Protein AF-A0A6V8Q5U0-F1 (afdb_monomer)

pLDDT: mean 79.39, std 19.32, range [46.16, 98.31]

Mean predicted aligned error: 12.77 Å

Sequence (143 aa):
MTKLQLSYEHSRGEGTVSLFVQSDSAIMELKSIPCVGQYRLFPVWLGVTQMATIQTTRSLSQAIIDAFKDLVSKIDGVSAAYLKVRGDSFSIWTIIDRDDTALMRQVFKAEFELMDRFPDPEFDFRVIPKDIFSPPETFTQIL

Foldseek 3Di:
DKDKDWDWDDDDQKIKIWIWIDDPPDIDTDDIDIDGDDDDPDPVVVVVVVVVVVVVVVVVVVVLLVLLCVQCVPQPFFPWKKWDDDPLEIEIETEGQDPDPVSVVSNVVSVVVSCVVPVPGHYHYHYHYPVPDDDDPRIDISD

Structure (mmCIF, N/CA/C/O backbone):
data_AF-A0A6V8Q5U0-F1
#
_entry.id   AF-A0A6V8Q5U0-F1
#
loop_
_atom_site.group_PDB
_atom_site.id
_atom_site.type_symbol
_atom_site.label_atom_id
_atom_site.label_alt_id
_a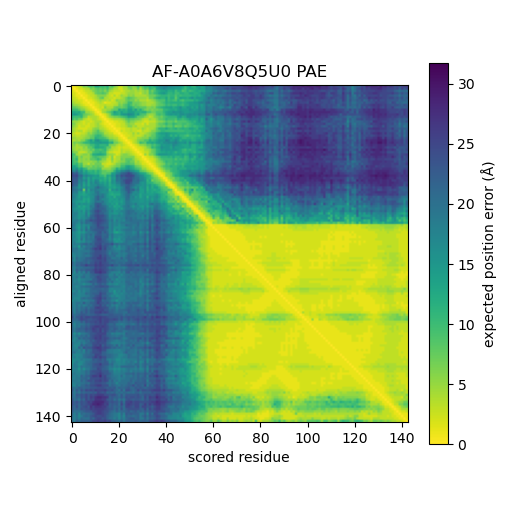tom_site.label_comp_id
_atom_site.label_asym_id
_atom_site.label_entity_id
_atom_site.label_seq_id
_atom_site.pdbx_PDB_ins_code
_atom_site.Cartn_x
_atom_site.Cartn_y
_atom_site.Cartn_z
_atom_site.occupancy
_atom_site.B_iso_or_equiv
_atom_site.auth_seq_id
_atom_site.auth_comp_id
_atom_site.auth_asym_id
_atom_site.auth_atom_id
_atom_site.pdbx_PDB_model_num
ATOM 1 N N . MET A 1 1 ? 22.648 -6.278 -6.645 1.00 50.81 1 MET A N 1
ATOM 2 C CA . MET A 1 1 ? 22.972 -5.038 -7.410 1.00 50.81 1 MET A CA 1
ATOM 3 C C . MET A 1 1 ? 22.892 -5.380 -8.895 1.00 50.81 1 MET A C 1
ATOM 5 O O . MET A 1 1 ? 23.648 -6.234 -9.334 1.00 50.81 1 MET A O 1
ATOM 9 N N . THR A 1 2 ? 21.958 -4.814 -9.665 1.00 51.91 2 THR A N 1
ATOM 10 C CA . THR A 1 2 ? 21.717 -5.262 -11.055 1.00 51.91 2 THR A CA 1
ATOM 11 C C . THR A 1 2 ? 22.796 -4.748 -12.008 1.00 51.91 2 THR A C 1
ATOM 13 O O . THR A 1 2 ? 23.018 -3.541 -12.103 1.00 51.91 2 THR A O 1
ATOM 16 N N . LYS A 1 3 ? 23.460 -5.657 -12.731 1.00 60.34 3 LYS A N 1
ATOM 17 C CA . LYS A 1 3 ? 24.525 -5.334 -13.687 1.00 60.34 3 LYS A CA 1
ATOM 18 C C . LYS A 1 3 ? 24.013 -5.521 -15.112 1.00 60.34 3 LYS A C 1
ATOM 20 O O . LYS A 1 3 ? 23.544 -6.591 -15.485 1.00 60.34 3 LYS A O 1
ATOM 25 N N . LEU A 1 4 ? 24.112 -4.478 -15.929 1.00 57.50 4 LEU A N 1
ATOM 26 C CA . LEU A 1 4 ? 23.825 -4.570 -17.360 1.00 57.50 4 LEU A CA 1
ATOM 27 C C . LEU A 1 4 ? 25.099 -4.998 -18.090 1.00 57.50 4 LEU A C 1
ATOM 29 O O . LEU A 1 4 ? 26.144 -4.362 -17.933 1.00 57.50 4 LEU A O 1
ATOM 33 N N . GLN A 1 5 ? 25.019 -6.073 -18.874 1.00 62.22 5 GLN A N 1
ATOM 34 C CA . GLN A 1 5 ? 26.133 -6.576 -19.671 1.00 62.22 5 GLN A CA 1
ATOM 35 C C . GLN A 1 5 ? 25.731 -6.632 -21.146 1.00 62.22 5 GLN A C 1
ATOM 37 O O . GLN A 1 5 ? 24.673 -7.138 -21.511 1.00 62.22 5 GLN A O 1
ATOM 42 N N . LEU A 1 6 ? 26.583 -6.082 -22.005 1.00 58.84 6 LEU A N 1
ATOM 43 C CA . LEU A 1 6 ? 26.390 -6.074 -23.451 1.00 58.84 6 LEU A CA 1
ATOM 44 C C . LEU A 1 6 ? 27.343 -7.084 -24.082 1.00 58.84 6 LEU A C 1
ATOM 46 O O . LEU A 1 6 ? 28.529 -7.096 -23.747 1.00 58.84 6 LEU A O 1
ATOM 50 N N . SER A 1 7 ? 26.828 -7.891 -25.008 1.00 66.81 7 SER A N 1
ATOM 51 C CA . SER A 1 7 ? 27.656 -8.721 -25.883 1.00 66.81 7 SER A CA 1
ATOM 52 C C . SER A 1 7 ? 27.447 -8.297 -27.330 1.00 66.81 7 SER A C 1
ATOM 54 O O . SER A 1 7 ? 26.321 -8.023 -27.754 1.00 66.81 7 SER A O 1
ATOM 56 N N . TYR A 1 8 ? 28.542 -8.222 -28.078 1.00 60.75 8 TYR A N 1
ATOM 57 C CA . TYR A 1 8 ? 28.527 -7.958 -29.509 1.00 60.75 8 TYR A CA 1
ATOM 58 C C . TYR A 1 8 ? 29.135 -9.152 -30.227 1.00 60.75 8 TYR A C 1
ATOM 60 O O . TYR A 1 8 ? 30.293 -9.497 -29.987 1.00 60.75 8 TYR A O 1
ATOM 68 N N . GLU A 1 9 ? 28.356 -9.755 -31.116 1.00 70.12 9 GLU A N 1
ATOM 69 C CA . GLU A 1 9 ? 28.806 -10.854 -31.956 1.00 70.12 9 GLU A CA 1
ATOM 70 C C . GLU A 1 9 ? 28.810 -10.398 -33.415 1.00 70.12 9 GLU A C 1
ATOM 72 O O . GLU A 1 9 ? 27.834 -9.832 -33.909 1.00 70.12 9 GLU A O 1
ATOM 77 N N . HIS A 1 10 ? 29.934 -10.599 -34.104 1.00 59.62 10 HIS A N 1
ATOM 78 C CA . HIS A 1 10 ? 30.107 -10.184 -35.492 1.00 59.62 10 HIS A CA 1
ATOM 79 C C . HIS A 1 10 ? 30.454 -11.380 -36.367 1.00 59.62 10 HIS A C 1
ATOM 81 O O . HIS A 1 10 ? 31.466 -12.042 -36.138 1.00 59.62 10 HIS A O 1
ATOM 87 N N . SER A 1 11 ? 29.656 -11.613 -37.409 1.00 57.44 11 SER A N 1
ATOM 88 C CA . SER A 1 11 ? 29.919 -12.652 -38.400 1.00 57.44 11 SER A CA 1
ATOM 89 C C . SER A 1 11 ? 29.703 -12.102 -39.807 1.00 57.44 11 SER A C 1
ATOM 91 O O . SER A 1 11 ? 28.613 -11.679 -40.172 1.00 57.44 11 SER A O 1
ATOM 93 N N . ARG A 1 12 ? 30.773 -12.099 -40.615 1.00 56.47 12 ARG A N 1
ATOM 94 C CA . ARG A 1 12 ? 30.744 -11.852 -42.072 1.00 56.47 12 ARG A CA 1
ATOM 95 C C . ARG A 1 12 ? 29.936 -10.617 -42.526 1.00 56.47 12 ARG A C 1
ATOM 97 O O . ARG A 1 12 ? 29.231 -10.682 -43.526 1.00 56.47 12 ARG A O 1
ATOM 104 N N . GLY A 1 13 ? 30.088 -9.479 -41.845 1.00 58.41 13 GLY A N 1
ATOM 105 C CA . GLY A 1 13 ? 29.470 -8.205 -42.253 1.00 58.41 13 GLY A CA 1
ATOM 106 C C . GLY A 1 13 ? 28.098 -7.922 -41.634 1.00 58.41 13 GLY A C 1
ATOM 107 O O . GLY A 1 13 ? 27.603 -6.800 -41.755 1.00 58.41 13 GLY A O 1
ATOM 108 N N . GLU A 1 14 ? 27.544 -8.881 -40.895 1.00 58.97 14 GLU A N 1
ATOM 109 C CA . GLU A 1 14 ? 26.354 -8.722 -40.066 1.00 58.97 14 GLU A CA 1
ATOM 110 C C . GLU A 1 14 ? 26.781 -8.804 -38.592 1.00 58.97 14 GLU A C 1
ATOM 112 O O . GLU A 1 14 ? 27.526 -9.694 -38.173 1.00 58.97 14 GLU A O 1
ATOM 117 N N . GLY A 1 15 ? 26.403 -7.801 -37.803 1.00 66.12 15 GLY A N 1
ATOM 118 C CA . GLY A 1 15 ? 26.586 -7.806 -36.357 1.00 66.12 15 GLY A CA 1
ATOM 119 C C . GLY A 1 15 ? 25.258 -8.072 -35.662 1.00 66.12 15 GLY A C 1
ATOM 120 O O . GLY A 1 15 ? 24.201 -7.713 -36.176 1.00 66.12 15 GLY A O 1
ATOM 121 N N . THR A 1 16 ? 25.300 -8.663 -34.476 1.00 64.31 16 THR A N 1
ATOM 122 C CA . THR A 1 16 ? 24.167 -8.653 -33.548 1.00 64.31 16 THR A CA 1
ATOM 123 C C . THR A 1 16 ? 24.638 -8.058 -32.232 1.00 64.31 16 THR A C 1
ATOM 125 O O . THR A 1 16 ? 25.672 -8.446 -31.687 1.00 64.31 16 THR A O 1
ATOM 128 N N . VAL A 1 17 ? 23.887 -7.080 -31.732 1.00 63.62 17 VAL A N 1
ATOM 129 C CA . VAL A 1 17 ? 24.058 -6.577 -30.367 1.00 63.62 17 VAL A CA 1
ATOM 130 C C . VAL A 1 17 ? 22.980 -7.228 -29.513 1.0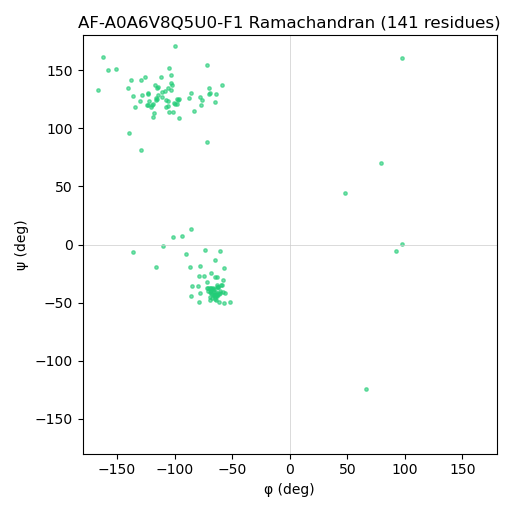0 63.62 17 VAL A C 1
ATOM 132 O O . VAL A 1 17 ? 21.791 -7.042 -29.788 1.00 63.62 17 VAL A O 1
ATOM 135 N N . SER A 1 18 ? 23.400 -7.952 -28.477 1.00 62.81 18 SER A N 1
ATOM 136 C CA . SER A 1 18 ? 22.500 -8.520 -27.472 1.00 62.81 18 SER A CA 1
ATOM 137 C C . SER A 1 18 ? 22.696 -7.809 -26.135 1.00 62.81 18 SER A C 1
ATOM 139 O O . SER A 1 18 ? 23.822 -7.622 -25.657 1.00 62.81 18 SER A O 1
ATOM 141 N N . LEU A 1 19 ? 21.579 -7.392 -25.536 1.00 59.47 19 LEU A N 1
ATOM 142 C CA . LEU A 1 19 ? 21.545 -6.805 -24.200 1.00 59.47 19 LEU A CA 1
ATOM 143 C C . LEU A 1 19 ? 21.153 -7.868 -23.176 1.00 59.47 19 LEU A C 1
ATOM 145 O O . LEU A 1 19 ? 20.076 -8.462 -23.275 1.00 59.47 19 LEU A O 1
ATOM 149 N N . PHE A 1 20 ? 21.996 -8.032 -22.161 1.00 63.28 20 PHE A N 1
ATOM 150 C CA . PHE A 1 20 ? 21.760 -8.934 -21.046 1.00 63.28 20 PHE A CA 1
ATOM 151 C C . PHE A 1 20 ? 21.587 -8.144 -19.752 1.00 63.28 20 PHE A C 1
ATOM 153 O O . PHE A 1 20 ? 22.354 -7.226 -19.441 1.00 63.28 20 PHE A O 1
ATOM 160 N N . VAL A 1 21 ? 20.585 -8.534 -18.971 1.00 59.06 21 VAL A N 1
ATOM 161 C CA . VAL A 1 21 ? 20.461 -8.126 -17.572 1.00 59.06 21 VAL A CA 1
ATOM 162 C C . VAL A 1 21 ? 21.015 -9.259 -16.733 1.00 59.06 21 VAL A C 1
ATOM 164 O O . VAL A 1 21 ? 20.525 -10.386 -16.807 1.00 59.06 21 VAL A O 1
ATOM 167 N N . GLN A 1 22 ? 22.041 -8.962 -15.945 1.00 57.09 22 GLN A N 1
ATOM 168 C CA . GLN A 1 22 ? 22.591 -9.881 -14.968 1.00 57.09 22 GLN A CA 1
ATOM 169 C C . GLN A 1 22 ? 22.136 -9.442 -13.575 1.00 57.09 22 GLN A C 1
ATOM 171 O O . GLN A 1 22 ? 22.501 -8.368 -13.089 1.00 57.09 22 GLN A O 1
ATOM 176 N N . SER A 1 23 ? 21.314 -10.276 -12.942 1.00 61.53 23 SER A N 1
ATOM 177 C CA . SER A 1 23 ? 21.027 -10.195 -11.510 1.00 61.53 23 SER A CA 1
ATOM 178 C C . SER A 1 23 ? 21.872 -11.227 -10.758 1.00 61.53 23 SER A C 1
ATOM 180 O O . SER A 1 23 ? 22.497 -12.094 -11.372 1.00 61.53 23 SER A O 1
ATOM 182 N N . ASP A 1 24 ? 21.876 -11.159 -9.426 1.00 61.81 24 ASP A N 1
ATOM 183 C CA . ASP A 1 24 ? 22.692 -12.019 -8.553 1.00 61.81 24 ASP A CA 1
ATOM 184 C C . ASP A 1 24 ? 22.381 -13.533 -8.689 1.00 61.81 24 ASP A C 1
ATOM 186 O O . ASP A 1 24 ? 23.082 -14.363 -8.117 1.00 61.81 24 ASP A O 1
ATOM 190 N N . SER A 1 25 ? 21.359 -13.918 -9.466 1.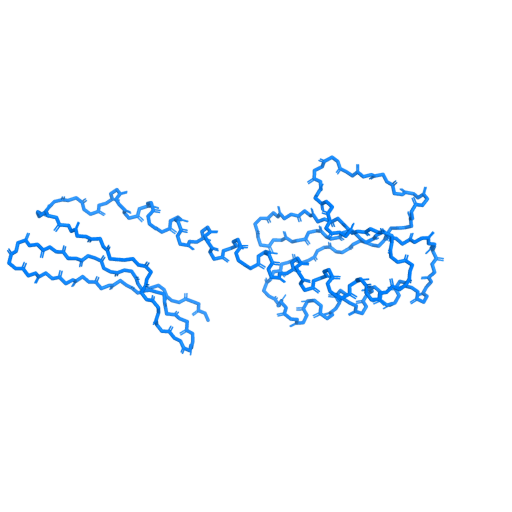00 54.97 25 SER A N 1
ATOM 191 C CA . SER A 1 25 ? 20.929 -15.314 -9.659 1.00 54.97 25 SER A CA 1
ATOM 192 C C . SER A 1 25 ? 20.616 -15.724 -11.109 1.00 54.97 25 SER A C 1
ATOM 194 O O . SER A 1 25 ? 20.407 -16.913 -11.349 1.00 54.97 25 SER A O 1
ATOM 196 N N . ALA A 1 26 ? 20.613 -14.811 -12.093 1.00 57.59 26 ALA A N 1
ATOM 197 C CA . ALA A 1 26 ? 20.329 -15.157 -13.492 1.00 57.59 26 ALA A CA 1
ATOM 198 C C . ALA A 1 26 ? 20.879 -14.133 -14.505 1.00 57.59 26 ALA A C 1
ATOM 200 O O . ALA A 1 26 ? 20.945 -12.934 -14.230 1.00 57.59 26 ALA A O 1
ATOM 201 N N . ILE A 1 27 ? 21.221 -14.614 -15.707 1.00 61.06 27 ILE A N 1
ATOM 202 C CA . ILE A 1 27 ? 21.469 -13.783 -16.895 1.00 61.06 27 ILE A CA 1
ATOM 203 C C . ILE A 1 27 ? 20.263 -13.942 -17.818 1.00 61.06 27 ILE A C 1
ATOM 205 O O . ILE A 1 27 ? 19.973 -15.052 -18.261 1.00 61.06 27 ILE A O 1
ATOM 209 N N . MET A 1 28 ? 19.569 -12.844 -18.110 1.00 61.03 28 MET A N 1
ATOM 210 C CA . MET A 1 28 ? 18.417 -12.833 -19.011 1.00 61.03 28 MET A CA 1
ATOM 211 C C . MET A 1 28 ? 18.727 -11.983 -20.244 1.00 61.03 28 MET A C 1
ATOM 213 O O . MET A 1 28 ? 19.100 -10.814 -20.120 1.00 61.03 28 MET A O 1
ATOM 217 N N . GLU A 1 29 ? 18.587 -12.568 -21.435 1.00 57.62 29 GLU A N 1
ATOM 218 C CA . GLU A 1 29 ? 18.672 -11.834 -22.699 1.00 57.62 29 GLU A CA 1
ATOM 219 C C . GLU A 1 29 ? 17.368 -11.065 -22.922 1.00 57.62 29 GLU A C 1
ATOM 221 O O . GLU A 1 29 ? 16.291 -11.656 -22.980 1.00 57.62 29 GLU A O 1
ATOM 226 N N . LEU A 1 30 ? 17.454 -9.737 -23.021 1.00 59.81 30 LEU A N 1
ATOM 227 C CA . LEU A 1 30 ? 16.273 -8.892 -23.209 1.00 59.81 30 LEU A CA 1
ATOM 228 C C . LEU A 1 30 ? 15.892 -8.756 -24.679 1.00 59.81 30 LEU A C 1
ATOM 230 O O . LEU A 1 30 ? 14.710 -8.755 -25.024 1.00 59.81 30 LEU A O 1
ATOM 234 N N . LYS A 1 31 ? 16.889 -8.532 -25.540 1.00 59.44 31 LYS A N 1
ATOM 235 C CA . LYS A 1 31 ? 16.666 -8.222 -26.950 1.00 59.44 31 LYS A CA 1
ATOM 236 C C . LYS A 1 31 ? 17.958 -8.353 -27.745 1.00 59.44 31 LYS A C 1
ATOM 238 O O . LYS A 1 31 ? 18.976 -7.773 -27.361 1.00 59.44 31 LYS A O 1
ATOM 243 N N . SER A 1 32 ? 17.869 -9.031 -28.881 1.00 58.78 32 SER A N 1
ATOM 244 C CA . SER A 1 32 ? 18.881 -9.040 -29.931 1.00 58.78 32 SER A CA 1
ATOM 245 C C . SER A 1 32 ? 18.424 -8.136 -31.075 1.00 58.78 32 SER A C 1
ATOM 247 O O . SER A 1 32 ? 17.259 -8.155 -31.486 1.00 58.78 32 SER A O 1
ATOM 249 N N . ILE A 1 33 ? 19.318 -7.272 -31.556 1.00 65.38 33 ILE A N 1
ATOM 250 C CA . ILE A 1 33 ? 19.040 -6.386 -32.691 1.00 65.38 33 ILE A CA 1
ATOM 251 C C . ILE A 1 33 ? 20.103 -6.643 -33.765 1.00 65.38 33 ILE A C 1
ATOM 253 O O . ILE A 1 33 ? 21.289 -6.436 -33.484 1.00 65.38 33 ILE A O 1
ATOM 257 N N . PRO A 1 34 ? 19.711 -7.070 -34.982 1.00 57.28 34 PRO A N 1
ATOM 258 C CA . PRO A 1 34 ? 20.647 -7.200 -36.088 1.00 57.28 34 PRO A CA 1
ATOM 259 C C . PRO A 1 34 ? 21.105 -5.806 -36.531 1.00 57.28 34 PRO A C 1
ATOM 261 O O . PRO A 1 34 ? 20.289 -4.909 -36.760 1.00 57.28 34 PRO A O 1
ATOM 264 N N . CYS A 1 35 ? 22.414 -5.611 -36.653 1.00 60.53 35 CYS A N 1
ATOM 265 C CA . CYS A 1 35 ? 23.018 -4.404 -37.196 1.00 60.53 35 CYS A CA 1
ATOM 266 C C . CYS A 1 35 ? 23.776 -4.722 -38.492 1.00 60.53 35 CYS A C 1
ATOM 268 O O . CYS A 1 35 ? 24.641 -5.595 -38.546 1.00 60.53 35 CYS A O 1
ATOM 270 N N . VAL A 1 36 ? 23.444 -3.984 -39.555 1.00 51.16 36 VAL A N 1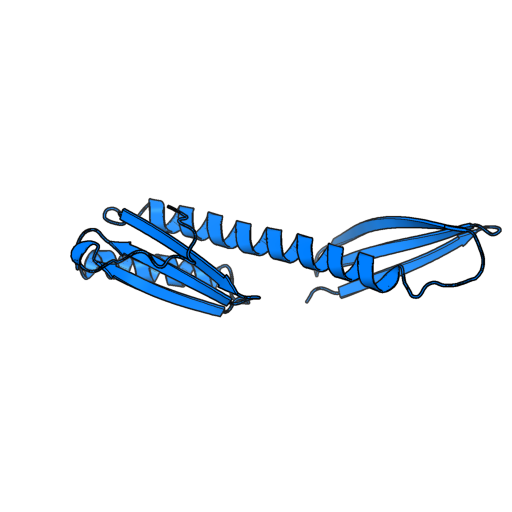
ATOM 271 C CA . VAL A 1 36 ? 24.071 -4.110 -40.875 1.00 51.16 36 VAL A CA 1
ATOM 272 C C . VAL A 1 36 ? 24.962 -2.890 -41.099 1.00 51.16 36 VAL A C 1
ATOM 274 O O . VAL A 1 36 ? 24.475 -1.760 -41.142 1.00 51.16 36 VAL A O 1
ATOM 277 N N . GLY A 1 37 ? 26.267 -3.115 -41.255 1.00 54.78 37 GLY A N 1
ATOM 278 C CA . GLY A 1 37 ? 27.231 -2.078 -41.635 1.00 54.78 37 GLY A CA 1
ATOM 279 C C . GLY A 1 37 ? 28.024 -1.428 -40.492 1.00 54.78 37 GLY A C 1
ATOM 280 O O . GLY A 1 37 ? 27.673 -1.472 -39.317 1.00 54.78 37 GLY A O 1
ATOM 281 N N . GLN A 1 38 ? 29.150 -0.816 -40.872 1.00 52.78 38 GLN A N 1
ATOM 282 C CA . GLN A 1 38 ? 30.250 -0.424 -39.981 1.00 52.78 38 GLN A CA 1
ATOM 283 C C . GLN A 1 38 ? 30.085 0.952 -39.294 1.00 52.78 38 GLN A C 1
ATOM 285 O O . GLN A 1 38 ? 31.052 1.469 -38.739 1.00 52.78 38 GLN A O 1
ATOM 290 N N . TYR A 1 39 ? 28.898 1.578 -39.305 1.00 48.06 39 TYR A N 1
ATOM 291 C CA . TYR A 1 39 ? 28.748 2.961 -38.825 1.00 48.06 39 TYR A CA 1
ATOM 292 C C . TYR A 1 39 ? 27.469 3.247 -38.017 1.00 48.06 39 TYR A C 1
ATOM 294 O O . TYR A 1 39 ? 26.356 2.976 -38.450 1.00 48.06 39 TYR A O 1
ATOM 302 N N . ARG A 1 40 ? 27.694 3.956 -36.894 1.00 47.34 40 ARG A N 1
ATOM 303 C CA . ARG A 1 40 ? 26.763 4.682 -35.996 1.00 47.34 40 ARG A CA 1
ATOM 304 C C . ARG A 1 40 ? 25.965 3.854 -34.975 1.00 47.34 40 ARG A C 1
ATOM 306 O O . ARG A 1 40 ? 24.742 3.825 -34.986 1.00 47.34 40 ARG A O 1
ATOM 313 N N . LEU A 1 41 ? 26.677 3.337 -33.971 1.00 49.22 41 LEU A N 1
ATOM 314 C CA . LEU A 1 41 ? 26.108 2.732 -32.752 1.00 49.22 41 LEU A CA 1
ATOM 315 C C . LEU A 1 41 ? 25.501 3.739 -31.743 1.00 49.22 41 LEU A C 1
ATOM 317 O O . LEU A 1 41 ? 24.918 3.320 -30.751 1.00 49.22 41 LEU A O 1
ATOM 321 N N . PHE A 1 42 ? 25.602 5.054 -31.958 1.00 46.41 42 PHE A N 1
ATOM 322 C CA . PHE A 1 42 ? 25.268 6.044 -30.918 1.00 46.41 42 PHE A CA 1
ATOM 323 C C . PHE A 1 42 ? 23.769 6.369 -30.696 1.00 46.41 42 PHE A C 1
ATOM 325 O O . PHE A 1 42 ? 23.405 6.567 -29.540 1.00 46.41 42 PHE A O 1
ATOM 332 N N . PRO A 1 43 ? 22.859 6.411 -31.696 1.00 46.16 43 PRO A N 1
ATOM 333 C CA . PRO A 1 43 ? 21.464 6.787 -31.427 1.00 46.16 43 PRO A CA 1
ATOM 334 C C . PRO A 1 43 ? 20.559 5.618 -30.996 1.00 46.16 43 PRO A C 1
ATOM 336 O O . PRO A 1 43 ? 19.532 5.850 -30.366 1.00 46.16 43 PRO A O 1
ATOM 339 N N . VAL A 1 44 ? 20.936 4.360 -31.265 1.00 47.97 44 VAL A N 1
ATOM 340 C CA . VAL A 1 44 ? 20.183 3.172 -30.794 1.00 47.97 44 VAL A CA 1
ATOM 341 C C . VAL A 1 44 ? 20.406 2.934 -29.289 1.00 47.97 44 VAL A C 1
ATOM 343 O O . VAL A 1 44 ? 19.525 2.438 -28.590 1.00 47.97 44 VAL A O 1
ATOM 346 N N . TRP A 1 45 ? 21.558 3.370 -28.771 1.00 46.41 45 TRP A N 1
ATOM 347 C CA . TRP A 1 45 ? 21.989 3.228 -27.376 1.00 46.41 45 TRP A CA 1
ATOM 348 C C . TRP A 1 45 ? 21.068 3.915 -26.351 1.00 46.41 45 TRP A C 1
ATOM 350 O O . TRP A 1 45 ? 20.758 3.336 -25.310 1.00 46.41 45 TRP A O 1
ATOM 360 N N . LEU A 1 46 ? 20.586 5.130 -26.638 1.00 48.94 46 LEU A N 1
ATOM 361 C CA . LEU A 1 46 ? 19.710 5.871 -25.716 1.00 48.94 46 LEU A CA 1
ATOM 362 C C . LEU A 1 46 ? 18.306 5.261 -25.619 1.00 48.94 46 LEU A C 1
ATOM 364 O O . LEU A 1 46 ? 17.741 5.197 -24.530 1.00 48.94 46 LEU A O 1
ATOM 368 N N . GLY A 1 47 ? 17.767 4.765 -26.736 1.00 47.34 47 GLY A N 1
ATOM 369 C CA . GLY A 1 47 ? 16.421 4.193 -26.775 1.00 47.34 47 GLY A CA 1
ATOM 370 C C . GLY A 1 47 ? 16.309 2.871 -26.015 1.00 47.34 47 GLY A C 1
ATOM 371 O O . GLY A 1 47 ? 15.382 2.686 -25.232 1.00 47.34 47 GLY A O 1
ATOM 372 N N . VAL A 1 48 ? 17.267 1.954 -26.195 1.00 50.94 48 VAL A N 1
ATOM 373 C CA . VAL A 1 48 ? 17.196 0.615 -25.577 1.00 50.94 48 VAL A CA 1
ATOM 374 C C . VAL A 1 48 ? 17.434 0.678 -24.063 1.00 50.94 48 VAL A C 1
ATOM 376 O O . VAL A 1 48 ? 16.741 -0.002 -23.307 1.00 50.94 48 VAL A O 1
ATOM 379 N N . THR A 1 49 ? 18.338 1.552 -23.606 1.00 50.78 49 THR A N 1
ATOM 380 C CA . THR A 1 49 ? 18.600 1.744 -22.169 1.00 50.78 49 THR A CA 1
ATOM 381 C C . THR A 1 49 ? 17.407 2.395 -21.457 1.00 50.78 49 THR A C 1
ATOM 383 O O . THR A 1 49 ? 17.062 1.986 -20.353 1.00 50.78 49 THR A O 1
ATOM 386 N N . GLN A 1 50 ? 16.708 3.345 -22.098 1.00 50.06 50 GLN A N 1
ATOM 387 C CA . GLN A 1 50 ? 15.459 3.893 -21.551 1.00 50.06 50 GLN A CA 1
ATOM 388 C C . GLN A 1 50 ? 14.364 2.828 -21.439 1.00 50.06 50 GLN A C 1
ATOM 390 O O . GLN A 1 50 ? 13.693 2.747 -20.415 1.00 50.06 50 GLN A O 1
ATOM 395 N N . MET A 1 51 ? 14.188 1.987 -22.461 1.00 49.03 51 MET A N 1
ATOM 396 C CA . MET A 1 51 ? 13.099 1.006 -22.470 1.00 49.03 51 MET A CA 1
ATOM 397 C C . MET A 1 51 ? 13.246 -0.082 -21.396 1.00 49.03 51 MET A C 1
ATOM 399 O O . MET A 1 51 ? 12.249 -0.437 -20.765 1.00 49.03 51 MET A O 1
ATOM 403 N N . ALA A 1 52 ? 14.463 -0.572 -21.140 1.00 52.72 52 ALA A N 1
ATOM 404 C CA . ALA A 1 52 ? 14.703 -1.598 -20.120 1.00 52.72 52 ALA A CA 1
ATOM 405 C C . ALA A 1 52 ? 14.478 -1.068 -18.686 1.00 52.72 52 ALA A C 1
ATOM 407 O O . ALA A 1 52 ? 13.851 -1.738 -17.858 1.00 52.72 52 ALA A O 1
ATOM 408 N N . THR A 1 53 ? 14.904 0.169 -18.401 1.00 51.41 53 THR A N 1
ATOM 409 C CA . THR A 1 53 ? 14.679 0.816 -17.096 1.00 51.41 53 THR A CA 1
ATOM 410 C C . THR A 1 53 ? 13.192 1.098 -16.846 1.00 51.41 53 THR A C 1
ATOM 412 O O . THR A 1 53 ? 12.705 0.902 -15.732 1.00 51.41 53 THR A O 1
ATOM 415 N N . ILE A 1 54 ? 12.439 1.487 -17.883 1.00 56.00 54 ILE A N 1
ATOM 416 C CA . ILE A 1 54 ? 10.993 1.763 -17.785 1.00 56.00 54 ILE A CA 1
ATOM 417 C C . ILE A 1 54 ? 10.179 0.486 -17.510 1.00 56.00 54 ILE A C 1
ATOM 419 O O . ILE A 1 54 ? 9.216 0.522 -16.745 1.00 56.00 54 ILE A O 1
ATOM 423 N N . GLN A 1 55 ? 10.540 -0.656 -18.107 1.00 57.06 55 GLN A N 1
ATOM 424 C CA . GLN A 1 55 ? 9.809 -1.907 -17.862 1.00 57.06 55 GLN A CA 1
ATOM 425 C C . GLN A 1 55 ? 10.054 -2.453 -16.451 1.00 57.06 55 GLN A C 1
ATOM 427 O O . GLN A 1 55 ? 9.106 -2.883 -15.794 1.00 57.06 55 GLN A O 1
ATOM 432 N N . THR A 1 56 ? 11.294 -2.372 -15.964 1.00 59.91 56 THR A N 1
ATOM 433 C CA . THR A 1 56 ? 11.667 -2.892 -14.638 1.00 59.91 56 THR A CA 1
ATOM 434 C C . THR A 1 56 ? 11.030 -2.078 -13.505 1.00 59.91 56 THR A C 1
ATOM 436 O O . THR A 1 56 ? 10.475 -2.642 -12.561 1.00 59.91 56 THR A O 1
ATOM 439 N N . THR A 1 57 ? 11.016 -0.746 -13.625 1.00 60.47 57 THR A N 1
ATOM 440 C CA . THR A 1 57 ? 10.357 0.137 -12.642 1.00 60.47 57 THR A CA 1
ATOM 441 C C . THR A 1 57 ? 8.848 -0.080 -12.604 1.00 60.47 57 THR A C 1
ATOM 443 O O . THR A 1 57 ? 8.274 -0.208 -11.525 1.00 60.47 57 THR A O 1
ATOM 446 N N . ARG A 1 58 ? 8.201 -0.244 -13.767 1.00 63.81 58 ARG A N 1
ATOM 447 C CA . ARG A 1 58 ? 6.763 -0.543 -13.830 1.00 63.81 58 ARG A CA 1
ATOM 448 C C . ARG A 1 58 ? 6.412 -1.875 -13.160 1.00 63.81 58 ARG A C 1
ATOM 450 O O . ARG A 1 58 ? 5.369 -1.957 -12.515 1.00 63.81 58 ARG A O 1
ATOM 457 N N . SER A 1 59 ? 7.269 -2.894 -13.276 1.00 80.19 59 SER A N 1
ATOM 458 C CA . SER A 1 59 ? 7.054 -4.170 -12.580 1.00 80.19 59 SER A CA 1
ATOM 459 C C . SER A 1 59 ? 7.216 -4.063 -11.063 1.00 80.19 59 SER A C 1
ATOM 461 O O . SER A 1 59 ? 6.428 -4.664 -10.337 1.00 80.19 59 SER A O 1
ATOM 463 N N . LEU A 1 60 ? 8.172 -3.261 -10.576 1.00 87.38 60 LEU A N 1
ATOM 464 C CA . LEU A 1 60 ? 8.373 -3.064 -9.139 1.00 87.38 60 LEU A CA 1
ATOM 465 C C . LEU A 1 60 ? 7.215 -2.282 -8.510 1.00 87.38 60 LEU A C 1
ATOM 467 O O . LEU A 1 60 ? 6.665 -2.717 -7.502 1.00 87.38 60 LEU A O 1
ATOM 471 N N . SER A 1 61 ? 6.796 -1.167 -9.123 1.00 90.62 61 SER A N 1
ATOM 472 C CA . SER A 1 61 ? 5.667 -0.379 -8.614 1.00 90.62 61 SER A CA 1
ATOM 473 C C . SER A 1 61 ? 4.389 -1.210 -8.528 1.00 90.62 61 SER A C 1
ATOM 475 O O . SER A 1 61 ? 3.668 -1.107 -7.541 1.00 90.62 61 SER A O 1
ATOM 477 N N . GLN A 1 62 ? 4.122 -2.059 -9.527 1.00 91.56 62 GLN A N 1
ATOM 478 C CA . GLN A 1 62 ? 2.956 -2.942 -9.502 1.00 91.56 62 GLN A CA 1
ATOM 479 C C . GLN A 1 62 ? 3.058 -3.988 -8.385 1.00 91.56 62 GLN A C 1
ATOM 481 O O . GLN A 1 62 ? 2.092 -4.176 -7.654 1.00 91.56 62 GLN A O 1
ATOM 486 N N . ALA A 1 63 ? 4.228 -4.605 -8.192 1.00 94.00 63 ALA A N 1
ATOM 487 C CA . ALA A 1 63 ? 4.437 -5.571 -7.114 1.00 94.00 63 ALA A CA 1
ATOM 488 C C . ALA A 1 63 ? 4.229 -4.954 -5.718 1.00 94.00 63 ALA A C 1
ATOM 490 O O . ALA A 1 63 ? 3.619 -5.584 -4.856 1.00 94.00 63 ALA A O 1
ATOM 491 N N . ILE A 1 64 ? 4.685 -3.714 -5.506 1.00 95.19 64 ILE A N 1
ATOM 492 C CA . ILE A 1 64 ? 4.465 -2.965 -4.257 1.00 95.19 64 ILE A CA 1
ATOM 493 C C . ILE A 1 64 ? 2.976 -2.665 -4.062 1.00 95.19 64 ILE A C 1
ATOM 495 O O . ILE A 1 64 ? 2.450 -2.865 -2.968 1.00 95.19 64 ILE A O 1
ATOM 499 N N . ILE A 1 65 ? 2.289 -2.214 -5.120 1.00 95.25 65 ILE A N 1
ATOM 500 C CA . ILE A 1 65 ? 0.844 -1.953 -5.092 1.00 95.25 65 ILE A CA 1
ATOM 501 C C . ILE A 1 65 ? 0.082 -3.217 -4.691 1.00 95.25 65 ILE A C 1
ATOM 503 O O . ILE A 1 65 ? -0.740 -3.162 -3.780 1.00 95.25 65 ILE A O 1
ATOM 507 N N . ASP A 1 66 ? 0.360 -4.341 -5.346 1.00 95.81 66 ASP A N 1
ATOM 508 C CA . ASP A 1 66 ? -0.348 -5.599 -5.110 1.00 95.81 66 ASP A CA 1
ATOM 509 C C . ASP A 1 66 ? -0.069 -6.129 -3.697 1.00 95.81 66 ASP A C 1
ATOM 511 O O . ASP A 1 66 ? -0.998 -6.483 -2.972 1.00 95.81 66 ASP A O 1
ATOM 515 N N . ALA A 1 67 ? 1.191 -6.082 -3.250 1.00 96.69 67 ALA A N 1
ATOM 516 C CA . ALA A 1 67 ? 1.561 -6.476 -1.895 1.00 96.69 67 ALA A CA 1
ATOM 517 C C . ALA A 1 67 ? 0.879 -5.608 -0.830 1.00 96.69 67 ALA A C 1
ATOM 519 O O . ALA A 1 67 ? 0.397 -6.137 0.171 1.00 96.69 67 ALA A O 1
ATOM 520 N N . PHE A 1 68 ? 0.816 -4.289 -1.032 1.00 97.06 68 PHE A N 1
ATOM 521 C CA . PHE A 1 68 ? 0.152 -3.402 -0.086 1.00 97.06 68 PHE A CA 1
ATOM 522 C C . PHE A 1 68 ? -1.358 -3.646 -0.050 1.00 97.06 68 PHE A C 1
ATOM 524 O O . PHE A 1 68 ? -1.904 -3.799 1.042 1.00 97.06 68 PHE A O 1
ATOM 531 N N . LYS A 1 69 ? -2.016 -3.764 -1.215 1.00 96.69 69 LYS A N 1
ATOM 532 C CA . LYS A 1 69 ? -3.441 -4.128 -1.313 1.00 96.69 69 LYS A CA 1
ATOM 533 C C . LYS A 1 69 ? -3.742 -5.400 -0.520 1.00 96.69 69 LYS A C 1
ATOM 535 O O . LYS A 1 69 ? -4.649 -5.386 0.305 1.00 96.69 69 LYS A O 1
ATOM 540 N N . ASP A 1 70 ? -2.948 -6.452 -0.716 1.00 97.25 70 ASP A N 1
ATOM 541 C CA . ASP A 1 70 ? -3.110 -7.743 -0.038 1.00 97.25 70 ASP A CA 1
ATOM 542 C C . ASP A 1 70 ? -2.924 -7.676 1.484 1.00 97.25 70 ASP A C 1
ATOM 544 O O . ASP A 1 70 ? -3.437 -8.532 2.216 1.00 97.25 70 ASP A O 1
ATOM 548 N N . LEU A 1 71 ? -2.126 -6.727 1.977 1.00 97.62 71 LEU A N 1
ATOM 549 C CA . LEU A 1 71 ? -1.922 -6.517 3.408 1.00 97.62 71 LEU A CA 1
ATOM 550 C C . LEU A 1 71 ? -3.101 -5.757 4.017 1.00 97.62 71 LEU A C 1
ATOM 552 O O . LEU A 1 71 ? -3.659 -6.203 5.020 1.00 97.62 71 LEU A O 1
ATOM 556 N N . VAL A 1 72 ? -3.513 -4.647 3.398 1.00 96.88 72 VAL A N 1
ATOM 557 C CA . VAL A 1 72 ? -4.560 -3.779 3.960 1.00 96.88 72 VAL A CA 1
ATOM 558 C C . VAL A 1 72 ? -5.973 -4.308 3.752 1.00 96.88 72 VAL A C 1
ATOM 560 O O . VAL A 1 72 ? -6.828 -4.059 4.595 1.00 96.88 72 VAL A O 1
ATOM 563 N N . SER A 1 73 ? -6.230 -5.104 2.709 1.00 96.88 73 SER A N 1
ATOM 564 C CA . SER A 1 73 ? -7.555 -5.695 2.460 1.00 96.88 73 SER A CA 1
ATOM 565 C C . SER A 1 73 ? -7.994 -6.692 3.539 1.00 96.88 73 SER A C 1
ATOM 567 O O . SER A 1 73 ? -9.152 -7.101 3.573 1.00 96.88 73 SER A O 1
ATOM 569 N N . LYS A 1 74 ? -7.067 -7.128 4.401 1.00 97.25 74 LYS A N 1
ATOM 570 C CA . LYS A 1 74 ? -7.322 -8.041 5.525 1.00 97.25 74 LYS A CA 1
ATOM 571 C C . LYS A 1 74 ? -7.689 -7.306 6.814 1.00 97.25 74 LYS A C 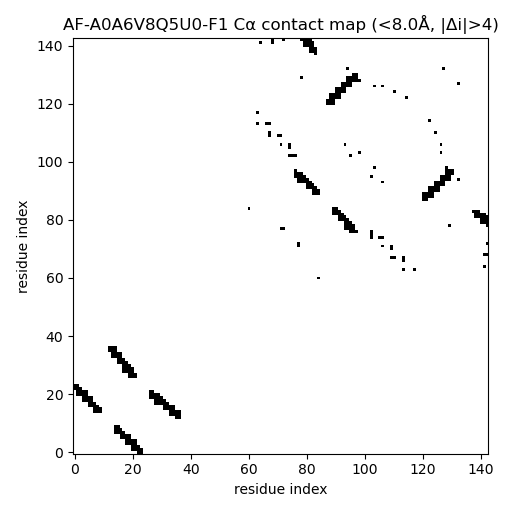1
ATOM 573 O O . LYS A 1 74 ? -8.032 -7.959 7.797 1.00 97.25 74 LYS A O 1
ATOM 578 N N . ILE A 1 75 ? -7.569 -5.981 6.830 1.00 97.81 75 ILE A N 1
ATOM 579 C CA . ILE A 1 75 ? -7.787 -5.154 8.011 1.00 97.81 7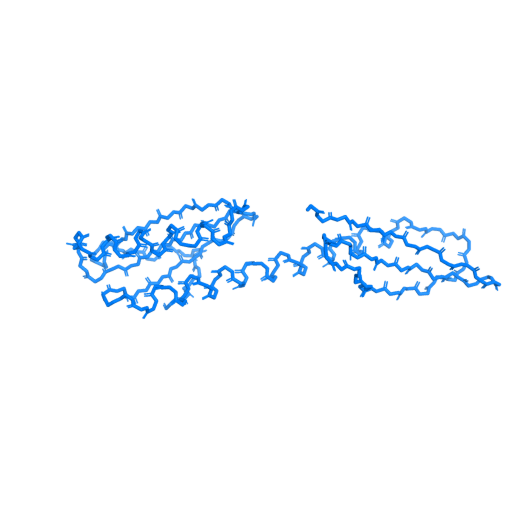5 ILE A CA 1
ATOM 580 C C . ILE A 1 75 ? -9.218 -4.618 7.963 1.00 97.81 75 ILE A C 1
ATOM 582 O O . ILE A 1 75 ? -9.544 -3.751 7.153 1.00 97.81 75 ILE A O 1
ATOM 586 N N . ASP A 1 76 ? -10.071 -5.132 8.847 1.00 97.50 76 ASP A N 1
ATOM 587 C CA . ASP A 1 76 ? -11.443 -4.643 8.984 1.00 97.50 76 ASP A CA 1
ATOM 588 C C . ASP A 1 76 ? -11.449 -3.182 9.460 1.00 97.50 76 ASP A C 1
ATOM 590 O O . ASP A 1 76 ? -10.781 -2.833 10.436 1.00 97.50 76 ASP A O 1
ATOM 594 N N . GLY A 1 77 ? -12.193 -2.324 8.761 1.00 96.56 77 GLY A N 1
ATOM 595 C CA . GLY A 1 77 ? -12.243 -0.881 9.010 1.00 96.56 77 GLY A CA 1
ATOM 596 C C . GLY A 1 77 ? -11.343 -0.020 8.115 1.00 96.56 77 GLY A C 1
ATOM 597 O O . GLY A 1 77 ? -11.344 1.201 8.274 1.00 96.56 77 GLY A O 1
ATOM 598 N N . VAL A 1 78 ? -10.586 -0.604 7.178 1.00 97.88 78 VAL A N 1
ATOM 599 C CA . VAL A 1 78 ? -9.944 0.158 6.091 1.00 97.88 78 VAL A CA 1
ATOM 600 C C . VAL A 1 78 ? -10.958 0.367 4.966 1.00 97.88 78 VAL A C 1
ATOM 602 O O . VAL A 1 78 ? -11.380 -0.587 4.317 1.00 97.88 78 VAL A O 1
ATOM 605 N N . SER A 1 79 ? -11.344 1.618 4.710 1.00 96.31 79 SER A N 1
ATOM 606 C CA . SER A 1 79 ? -12.355 1.952 3.699 1.00 96.31 79 SER A CA 1
ATOM 607 C C . SER A 1 79 ? -11.774 2.089 2.294 1.00 96.31 79 SER A C 1
ATOM 609 O O . SER A 1 79 ? -12.464 1.819 1.315 1.00 96.31 79 SER A O 1
ATOM 611 N N . ALA A 1 80 ? -10.553 2.615 2.191 1.00 96.75 80 ALA A N 1
ATOM 612 C CA . ALA A 1 80 ? -9.886 2.901 0.925 1.00 96.75 80 ALA A CA 1
ATOM 613 C C . ALA A 1 80 ? -8.380 3.072 1.131 1.00 96.75 80 ALA A C 1
ATOM 615 O O . ALA A 1 80 ? -7.915 3.382 2.228 1.00 96.75 80 ALA A O 1
ATOM 616 N N . ALA A 1 81 ? -7.622 2.949 0.048 1.00 96.75 81 ALA A N 1
ATOM 617 C CA . ALA A 1 81 ? -6.211 3.291 0.020 1.00 96.75 81 ALA A CA 1
ATOM 618 C C . ALA A 1 81 ? -5.877 4.029 -1.275 1.00 96.75 81 ALA A C 1
ATOM 620 O O . ALA A 1 81 ? -6.382 3.691 -2.348 1.00 96.75 81 ALA A O 1
ATOM 621 N N . TYR A 1 82 ? -5.012 5.031 -1.171 1.00 96.06 82 TYR A N 1
ATOM 622 C CA . TYR A 1 82 ? -4.572 5.866 -2.278 1.00 96.06 82 TYR A CA 1
ATOM 623 C C . TYR A 1 82 ? -3.053 5.864 -2.366 1.00 96.06 82 TYR A C 1
ATOM 625 O O . TYR A 1 82 ? -2.358 5.862 -1.352 1.00 96.06 82 TYR A O 1
ATOM 633 N N . LEU A 1 83 ? -2.541 5.907 -3.591 1.00 94.75 83 LEU A N 1
ATOM 634 C CA . LEU A 1 83 ? -1.115 5.898 -3.869 1.00 94.75 83 LEU A CA 1
ATOM 635 C C . LEU A 1 83 ? -0.723 7.036 -4.807 1.00 94.75 83 LEU A C 1
ATOM 637 O O . LEU A 1 83 ? -1.406 7.320 -5.797 1.00 94.75 83 LEU A O 1
ATOM 641 N N . LYS A 1 84 ? 0.440 7.625 -4.535 1.00 94.50 84 LYS A N 1
ATOM 642 C CA . LYS A 1 84 ? 1.171 8.481 -5.464 1.00 94.50 84 LYS A CA 1
ATOM 643 C C . LYS A 1 84 ? 2.613 8.000 -5.583 1.00 94.50 84 LYS A C 1
ATOM 645 O O . LYS A 1 84 ? 3.292 7.829 -4.577 1.00 94.50 84 LYS A O 1
ATOM 650 N N . VAL A 1 85 ? 3.073 7.813 -6.817 1.00 93.69 85 VAL A N 1
ATOM 651 C CA . VAL A 1 85 ? 4.439 7.365 -7.128 1.00 93.69 85 VAL A CA 1
ATOM 652 C C . VAL A 1 85 ? 5.224 8.526 -7.729 1.00 93.69 85 VAL A C 1
ATOM 654 O O . VAL A 1 85 ? 4.733 9.203 -8.638 1.00 93.69 85 VAL A O 1
ATOM 657 N N . ARG A 1 86 ? 6.441 8.772 -7.234 1.00 91.88 86 ARG A N 1
ATOM 658 C CA . ARG A 1 86 ? 7.354 9.793 -7.767 1.00 91.88 86 ARG A CA 1
ATOM 659 C C . ARG A 1 86 ? 8.786 9.257 -7.793 1.00 91.88 86 ARG A C 1
ATOM 661 O O . ARG A 1 86 ? 9.503 9.372 -6.808 1.00 91.88 86 ARG A O 1
ATOM 668 N N . GLY A 1 87 ? 9.214 8.733 -8.942 1.00 90.25 87 GLY A N 1
ATOM 669 C CA . GLY A 1 87 ? 10.505 8.041 -9.035 1.00 90.25 87 GLY A CA 1
ATOM 670 C C . GLY A 1 87 ? 10.468 6.764 -8.199 1.00 90.25 87 GLY A C 1
ATOM 671 O O . GLY A 1 87 ? 9.545 5.971 -8.376 1.00 90.25 87 GLY A O 1
ATOM 672 N N . ASP A 1 88 ? 11.411 6.629 -7.268 1.00 90.75 88 ASP A N 1
ATOM 673 C CA . ASP A 1 88 ? 11.506 5.495 -6.337 1.00 90.75 88 ASP A CA 1
ATOM 674 C C . ASP A 1 88 ? 10.801 5.757 -4.988 1.00 90.75 88 ASP A C 1
ATOM 676 O O . ASP A 1 88 ? 10.904 4.951 -4.066 1.00 90.75 88 ASP A O 1
ATOM 680 N N . SER A 1 89 ? 10.067 6.871 -4.864 1.00 94.75 89 SER A N 1
ATOM 681 C CA . SER A 1 89 ? 9.317 7.220 -3.652 1.00 94.75 89 SER A CA 1
ATOM 682 C C . SER A 1 89 ? 7.812 6.942 -3.809 1.00 94.75 89 SER A C 1
ATOM 684 O O . SER A 1 89 ? 7.196 7.292 -4.827 1.00 94.75 89 SER A O 1
ATOM 686 N N . PHE A 1 90 ? 7.200 6.366 -2.773 1.00 96.00 90 PHE A N 1
ATOM 687 C CA . PHE A 1 90 ? 5.792 5.972 -2.694 1.00 96.00 90 PHE A CA 1
ATOM 688 C C . PHE A 1 90 ? 5.103 6.697 -1.533 1.00 96.00 90 PHE A C 1
ATOM 690 O O . PHE A 1 90 ? 5.445 6.496 -0.372 1.00 96.00 90 PHE A O 1
ATOM 697 N N . SER A 1 91 ? 4.094 7.517 -1.833 1.00 96.69 91 SER A N 1
ATOM 698 C CA . SER A 1 91 ? 3.234 8.134 -0.817 1.00 96.69 91 SER A CA 1
ATOM 699 C C . SER A 1 91 ? 1.909 7.385 -0.737 1.00 96.69 91 SER A C 1
ATOM 701 O O . SER A 1 91 ? 1.129 7.414 -1.694 1.00 96.69 91 SER A O 1
ATOM 703 N N . ILE A 1 92 ? 1.653 6.735 0.396 1.00 96.94 92 ILE A N 1
ATOM 704 C CA . ILE A 1 92 ? 0.525 5.826 0.612 1.00 96.94 92 ILE A CA 1
ATOM 705 C C . ILE A 1 92 ? -0.409 6.399 1.671 1.00 96.94 92 ILE A C 1
ATOM 707 O O . ILE A 1 92 ? 0.016 6.753 2.768 1.00 96.94 92 ILE A O 1
ATOM 711 N N . TRP A 1 93 ? -1.683 6.541 1.320 1.00 97.06 93 TRP A N 1
ATOM 712 C CA . TRP A 1 93 ? -2.708 7.116 2.183 1.00 97.06 93 TRP A CA 1
ATOM 713 C C . TRP A 1 93 ? -3.772 6.056 2.453 1.00 97.06 93 TRP A C 1
ATOM 715 O O . TRP A 1 93 ? -4.497 5.663 1.540 1.00 97.06 93 TRP A O 1
ATOM 725 N N . THR A 1 94 ? -3.868 5.608 3.699 1.00 97.81 94 THR A N 1
ATOM 726 C CA . THR A 1 94 ? -4.834 4.604 4.152 1.00 97.81 94 THR A CA 1
ATOM 727 C C . THR A 1 94 ? -5.997 5.301 4.838 1.00 97.81 94 THR A C 1
ATOM 729 O O . THR A 1 94 ? -5.804 6.032 5.810 1.00 97.81 94 THR A O 1
ATOM 732 N N . ILE A 1 95 ? -7.209 5.081 4.337 1.00 97.56 95 ILE A N 1
ATOM 733 C CA . ILE A 1 95 ? -8.427 5.675 4.882 1.00 97.56 95 ILE A CA 1
ATOM 734 C C . ILE A 1 95 ? -9.094 4.670 5.806 1.00 97.56 95 ILE A C 1
ATOM 736 O O . ILE A 1 95 ? -9.388 3.550 5.388 1.00 97.56 95 ILE A O 1
ATOM 740 N N . ILE A 1 96 ? -9.332 5.077 7.049 1.00 97.75 96 ILE A N 1
ATOM 741 C CA . ILE A 1 96 ? -9.953 4.240 8.077 1.00 97.75 96 ILE A CA 1
ATOM 742 C C . ILE A 1 96 ? -11.340 4.762 8.447 1.00 97.75 96 ILE A C 1
ATOM 744 O O . ILE A 1 96 ? -11.566 5.971 8.493 1.00 97.75 96 ILE A O 1
ATOM 748 N N . ASP A 1 97 ? -12.273 3.859 8.739 1.00 96.38 97 ASP A N 1
ATOM 749 C CA . ASP A 1 97 ? -13.672 4.210 9.019 1.00 96.38 97 ASP A CA 1
ATOM 750 C C . ASP A 1 97 ? -13.843 5.043 10.298 1.00 96.38 97 ASP A C 1
ATOM 752 O O . ASP A 1 97 ? -14.797 5.813 10.414 1.00 96.38 97 ASP A O 1
ATOM 756 N N . ARG A 1 98 ? -12.938 4.878 11.269 1.00 94.38 98 ARG A N 1
ATOM 757 C CA . ARG A 1 98 ? -12.960 5.555 12.571 1.00 94.38 98 ARG A CA 1
ATOM 758 C C . ARG A 1 98 ? -11.551 5.730 13.121 1.00 94.38 98 ARG A C 1
ATOM 760 O O . ARG A 1 98 ? -10.691 4.889 12.867 1.00 94.38 98 ARG A O 1
ATOM 767 N N . ASP A 1 99 ? -11.349 6.773 13.920 1.00 93.56 99 ASP A N 1
ATOM 768 C CA . ASP A 1 99 ? -10.115 6.976 14.682 1.00 93.56 99 ASP A CA 1
ATOM 769 C C . ASP A 1 99 ? -10.034 5.966 15.841 1.00 93.56 99 ASP A C 1
ATOM 771 O O . ASP A 1 99 ? -10.545 6.181 16.941 1.00 93.56 99 ASP A O 1
ATOM 775 N N . ASP A 1 100 ? -9.462 4.799 15.546 1.00 94.75 100 ASP A N 1
ATOM 776 C CA . ASP A 1 100 ? -9.285 3.695 16.482 1.00 94.75 100 ASP A CA 1
ATOM 777 C C . ASP A 1 100 ? -7.805 3.304 16.554 1.00 94.75 100 ASP A C 1
ATOM 779 O O . ASP A 1 100 ? -7.187 2.880 15.575 1.00 94.75 100 ASP A O 1
ATOM 783 N N . THR A 1 101 ? -7.231 3.397 17.755 1.00 95.88 101 THR A N 1
ATOM 784 C CA . THR A 1 101 ? -5.831 3.043 18.016 1.00 95.88 101 THR A CA 1
ATOM 785 C C . THR A 1 101 ? -5.514 1.585 17.677 1.00 95.88 101 THR A C 1
ATOM 787 O O . THR A 1 101 ? -4.402 1.291 17.234 1.00 95.88 101 THR A O 1
ATOM 790 N N . ALA A 1 102 ? -6.453 0.656 17.873 1.00 97.19 102 ALA A N 1
ATOM 791 C CA . ALA A 1 102 ? -6.240 -0.746 17.528 1.00 97.19 102 ALA A CA 1
ATOM 792 C C . ALA A 1 102 ? -6.167 -0.942 16.008 1.00 97.19 102 ALA A C 1
ATOM 794 O O . ALA A 1 102 ? -5.295 -1.669 15.529 1.00 97.19 102 ALA A O 1
ATOM 795 N N . LEU A 1 103 ? -7.035 -0.256 15.262 1.00 97.00 103 LEU A N 1
ATOM 796 C CA . LEU A 1 103 ? -7.035 -0.247 13.802 1.00 97.00 103 LEU A CA 1
ATOM 797 C C . LEU A 1 103 ? -5.752 0.388 13.250 1.00 97.00 103 LEU A C 1
ATOM 799 O O . LEU A 1 103 ? -5.065 -0.229 12.438 1.00 97.00 103 LEU A O 1
ATOM 803 N N . MET A 1 104 ? -5.354 1.555 13.768 1.00 97.00 104 MET A N 1
ATOM 804 C CA . MET A 1 104 ? -4.102 2.218 13.376 1.00 97.00 104 MET A CA 1
ATOM 805 C C . MET A 1 104 ? -2.879 1.318 13.583 1.00 97.00 104 MET A C 1
ATOM 807 O O . MET A 1 104 ? -2.019 1.239 12.713 1.00 97.00 104 MET A O 1
ATOM 811 N N . ARG A 1 105 ? -2.808 0.574 14.696 1.00 97.88 105 ARG A N 1
ATOM 812 C CA . ARG A 1 105 ? -1.712 -0.386 14.932 1.00 97.88 105 ARG A CA 1
ATOM 813 C C . ARG A 1 105 ? -1.675 -1.513 13.903 1.00 97.88 105 ARG A C 1
ATOM 815 O O . ARG A 1 105 ? -0.586 -1.960 13.552 1.00 97.88 105 ARG A O 1
ATOM 822 N N . GLN A 1 106 ? -2.830 -1.993 13.445 1.00 98.31 106 GLN A N 1
ATOM 823 C CA . GLN A 1 106 ? -2.886 -3.011 12.392 1.00 98.31 106 GLN A CA 1
ATOM 824 C C . GLN A 1 106 ? -2.392 -2.450 11.060 1.00 98.31 106 GLN A C 1
ATOM 826 O O . GLN A 1 106 ? -1.597 -3.107 10.391 1.00 98.31 106 GLN A O 1
ATOM 831 N N . VAL A 1 107 ? -2.794 -1.221 10.721 1.00 98.19 107 VAL A N 1
ATOM 832 C CA . VAL A 1 107 ? -2.313 -0.527 9.520 1.00 98.19 107 VAL A CA 1
ATOM 833 C C . VAL A 1 107 ? -0.800 -0.313 9.593 1.00 98.19 107 VAL A C 1
ATOM 835 O O . VAL A 1 107 ? -0.093 -0.757 8.697 1.00 98.19 107 VAL A O 1
ATOM 838 N N . PHE A 1 108 ? -0.267 0.217 10.697 1.00 97.88 108 PHE A N 1
ATOM 839 C CA . PHE A 1 108 ? 1.182 0.394 10.872 1.00 97.88 108 PHE A CA 1
ATOM 840 C C . PHE A 1 108 ? 1.966 -0.918 10.785 1.00 97.88 108 PHE A C 1
ATOM 842 O O . PHE A 1 108 ? 3.082 -0.945 10.270 1.00 97.88 108 PHE A O 1
ATOM 849 N N . LYS A 1 109 ? 1.392 -2.030 11.258 1.00 98.25 109 LYS A N 1
ATOM 850 C CA . LYS A 1 109 ? 2.009 -3.349 11.096 1.00 98.25 109 LYS A CA 1
ATOM 851 C C . LYS A 1 109 ? 2.095 -3.751 9.618 1.00 98.25 109 LYS A C 1
ATOM 853 O O . LYS A 1 109 ? 3.135 -4.252 9.204 1.00 98.25 109 LYS A O 1
ATOM 858 N N . ALA A 1 110 ? 1.037 -3.523 8.840 1.00 98.12 110 ALA A N 1
ATOM 859 C CA . ALA A 1 110 ? 1.039 -3.769 7.398 1.00 98.12 110 ALA A CA 1
ATOM 860 C C . ALA A 1 110 ? 2.044 -2.869 6.658 1.00 98.12 110 ALA A C 1
ATOM 862 O O . ALA A 1 110 ? 2.758 -3.344 5.781 1.00 98.12 110 ALA A O 1
ATOM 863 N N . GLU A 1 111 ? 2.149 -1.595 7.035 1.00 97.94 111 GLU A N 1
ATOM 864 C CA . GLU A 1 111 ? 3.130 -0.660 6.468 1.00 97.94 111 GLU A CA 1
ATOM 865 C C . GLU A 1 111 ? 4.569 -1.103 6.758 1.00 97.94 111 GLU A C 1
ATOM 867 O O . GLU A 1 111 ? 5.410 -1.123 5.860 1.00 97.94 111 GLU A O 1
ATOM 872 N N . PHE A 1 112 ? 4.845 -1.536 7.992 1.00 98.12 112 PHE A N 1
ATOM 873 C CA . PHE A 1 112 ? 6.152 -2.074 8.364 1.00 98.12 112 PHE A CA 1
ATOM 874 C C . PHE A 1 112 ? 6.494 -3.349 7.589 1.00 98.12 112 PHE A C 1
ATOM 876 O O . PHE A 1 112 ? 7.608 -3.493 7.095 1.00 98.12 112 PHE A O 1
ATOM 883 N N . GLU A 1 113 ? 5.528 -4.254 7.433 1.00 98.19 113 GLU A N 1
ATOM 884 C CA . GLU A 1 113 ? 5.703 -5.467 6.633 1.00 98.19 113 GLU A CA 1
ATOM 885 C C . GLU A 1 113 ? 5.964 -5.152 5.150 1.00 98.19 113 GLU A C 1
ATOM 887 O O . GLU A 1 113 ? 6.748 -5.846 4.504 1.00 98.19 113 GLU A O 1
ATOM 892 N N . LEU A 1 114 ? 5.359 -4.092 4.604 1.00 97.56 114 LEU A N 1
ATOM 893 C CA . LEU A 1 114 ? 5.652 -3.637 3.246 1.00 97.56 114 LEU A CA 1
ATOM 894 C C . LEU A 1 114 ? 7.099 -3.135 3.122 1.00 97.56 114 LEU A C 1
ATOM 896 O O . LEU A 1 114 ? 7.792 -3.536 2.190 1.00 97.56 114 LEU A O 1
ATOM 900 N N . MET A 1 115 ? 7.559 -2.302 4.062 1.00 97.62 115 MET A N 1
ATOM 901 C CA . MET A 1 115 ? 8.936 -1.784 4.069 1.00 97.62 115 MET A CA 1
ATOM 902 C C . MET A 1 115 ? 9.979 -2.896 4.228 1.00 97.62 115 MET A C 1
ATOM 904 O O . MET A 1 115 ? 11.028 -2.847 3.597 1.00 97.62 115 MET A O 1
ATOM 908 N N . ASP A 1 116 ? 9.688 -3.921 5.032 1.00 97.75 116 ASP A N 1
ATOM 909 C CA . ASP A 1 116 ? 10.577 -5.077 5.199 1.00 97.75 116 ASP A CA 1
ATOM 910 C C . ASP A 1 116 ? 10.701 -5.895 3.898 1.00 97.75 116 ASP A C 1
ATOM 912 O O . ASP A 1 116 ? 11.789 -6.329 3.519 1.00 97.75 116 ASP A O 1
ATOM 916 N N . ARG A 1 117 ? 9.594 -6.049 3.156 1.00 96.94 117 ARG A N 1
ATOM 917 C CA . ARG A 1 117 ? 9.577 -6.742 1.853 1.00 96.94 117 ARG A CA 1
ATOM 918 C C . ARG A 1 117 ? 10.255 -5.948 0.737 1.00 96.94 117 ARG A C 1
ATOM 920 O O . ARG A 1 117 ? 10.800 -6.550 -0.187 1.00 96.94 117 ARG A O 1
ATOM 927 N N . PHE A 1 118 ? 10.189 -4.621 0.797 1.00 96.56 118 PHE A N 1
ATOM 928 C CA . PHE A 1 118 ? 10.735 -3.715 -0.209 1.00 96.56 118 PHE A CA 1
ATOM 929 C C . PHE A 1 118 ? 11.602 -2.653 0.481 1.00 96.56 118 PHE A C 1
ATOM 931 O O . PHE A 1 118 ? 11.125 -1.548 0.710 1.00 96.56 118 PHE A O 1
ATOM 938 N N . PRO A 1 119 ? 12.866 -2.959 0.820 1.00 95.44 119 PRO A N 1
ATOM 939 C CA . PRO A 1 119 ? 13.711 -2.042 1.589 1.00 95.44 119 PRO A CA 1
ATOM 940 C C . PRO A 1 119 ? 14.310 -0.893 0.762 1.00 95.44 119 PRO A C 1
ATOM 942 O O . PRO A 1 119 ? 14.778 0.086 1.336 1.00 95.44 119 PRO A O 1
ATOM 945 N N . ASP A 1 120 ? 14.336 -1.022 -0.568 1.00 94.88 120 ASP A N 1
ATOM 946 C CA . ASP A 1 120 ? 14.992 -0.052 -1.455 1.00 94.88 120 ASP A CA 1
ATOM 947 C C . ASP A 1 120 ? 14.179 1.241 -1.696 1.00 94.88 120 ASP A C 1
ATOM 949 O O . ASP A 1 120 ? 14.786 2.314 -1.717 1.00 94.88 120 ASP A O 1
ATOM 953 N N . PRO A 1 121 ? 12.845 1.200 -1.910 1.00 95.88 121 PRO A N 1
ATOM 954 C CA . PRO A 1 121 ? 12.051 2.404 -2.146 1.00 95.88 121 PRO A CA 1
ATOM 955 C C . PRO A 1 121 ? 11.865 3.265 -0.893 1.00 95.88 121 PRO A C 1
ATOM 957 O O . PRO A 1 121 ? 11.817 2.772 0.233 1.00 95.88 121 PRO A O 1
ATOM 960 N N . GLU A 1 122 ? 11.648 4.563 -1.096 1.00 96.88 122 GLU A N 1
ATOM 961 C CA . GLU A 1 122 ? 11.261 5.471 -0.014 1.00 96.88 122 GLU A CA 1
ATOM 962 C C . GLU A 1 122 ? 9.741 5.446 0.183 1.00 96.88 122 GLU A C 1
ATOM 964 O O . GLU A 1 122 ? 8.988 5.638 -0.773 1.00 96.88 122 GLU A O 1
ATOM 969 N N . PHE A 1 123 ? 9.269 5.281 1.421 1.00 97.56 123 PHE A N 1
ATOM 970 C CA . PHE A 1 123 ? 7.838 5.285 1.736 1.00 97.56 123 PHE A CA 1
ATOM 971 C C . PHE A 1 123 ? 7.439 6.468 2.629 1.00 97.56 123 PHE A C 1
ATOM 973 O O . PHE A 1 123 ? 8.089 6.750 3.633 1.00 97.56 123 PHE A O 1
ATOM 980 N N . ASP A 1 124 ? 6.334 7.131 2.281 1.00 97.44 124 ASP A N 1
ATOM 981 C CA . ASP A 1 124 ? 5.630 8.121 3.109 1.00 97.44 124 ASP A CA 1
ATOM 982 C C . ASP A 1 124 ? 4.207 7.621 3.372 1.00 97.44 124 ASP A C 1
ATOM 984 O O . ASP A 1 124 ? 3.379 7.580 2.457 1.00 97.44 124 ASP A O 1
ATOM 988 N N . PHE A 1 125 ? 3.924 7.226 4.612 1.00 97.50 125 PHE A N 1
ATOM 989 C CA . PHE A 1 125 ? 2.635 6.665 5.009 1.00 97.50 125 PHE A CA 1
ATOM 990 C C . PHE A 1 125 ? 1.777 7.679 5.758 1.00 97.50 125 PHE A C 1
ATOM 992 O O . PHE A 1 125 ? 2.253 8.412 6.628 1.00 97.50 125 PHE A O 1
ATOM 999 N N . ARG A 1 126 ? 0.478 7.694 5.451 1.00 96.56 126 ARG A N 1
ATOM 1000 C CA . ARG A 1 126 ? -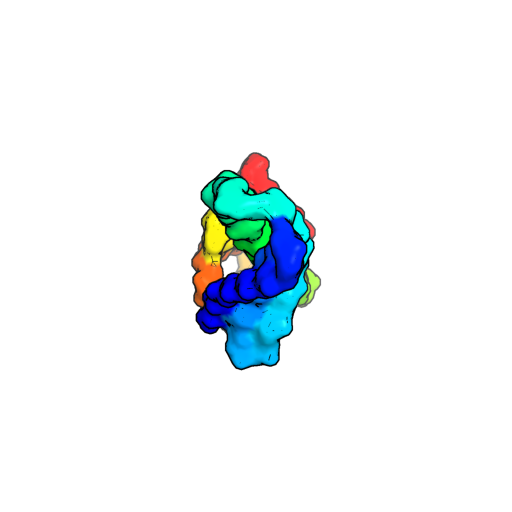0.521 8.490 6.168 1.00 96.56 126 ARG A CA 1
ATOM 1001 C C . ARG A 1 126 ? -1.767 7.669 6.425 1.00 96.56 126 ARG A C 1
ATOM 1003 O O . ARG A 1 126 ? -2.368 7.147 5.492 1.00 96.56 126 ARG A O 1
ATOM 1010 N N . VAL A 1 127 ? -2.200 7.637 7.678 1.00 96.69 127 VAL A N 1
ATOM 1011 C CA . VAL A 1 127 ? -3.474 7.035 8.076 1.00 96.69 127 VAL A CA 1
ATOM 1012 C C . VAL A 1 127 ? -4.450 8.159 8.392 1.00 96.69 127 VAL A C 1
ATOM 1014 O O . VAL A 1 127 ? -4.134 9.040 9.191 1.00 96.69 127 VAL A O 1
ATOM 1017 N N . ILE A 1 128 ? -5.600 8.175 7.720 1.00 96.06 128 ILE A N 1
ATOM 1018 C CA . ILE A 1 128 ? -6.543 9.296 7.766 1.00 96.06 128 ILE A CA 1
ATOM 1019 C C . ILE A 1 128 ? -7.951 8.772 8.064 1.00 96.06 128 ILE A C 1
ATOM 1021 O O . ILE A 1 128 ? -8.467 7.943 7.312 1.00 96.06 128 ILE A O 1
ATOM 1025 N N . PRO A 1 129 ? -8.602 9.260 9.129 1.00 96.44 129 PRO A N 1
ATOM 1026 C CA . PRO A 1 129 ? -10.016 9.012 9.366 1.00 96.44 129 PRO A CA 1
ATOM 1027 C C . PRO A 1 129 ? -10.898 9.512 8.213 1.00 96.44 129 PRO A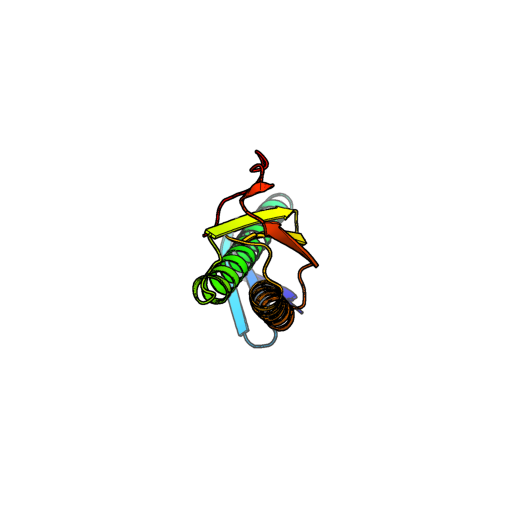 C 1
ATOM 1029 O O . PRO A 1 129 ? -10.694 10.597 7.660 1.00 96.44 129 PRO A O 1
ATOM 1032 N N . LYS A 1 130 ? -11.892 8.710 7.828 1.00 95.06 130 LYS A N 1
ATOM 1033 C CA . LYS A 1 130 ? -12.775 8.972 6.683 1.00 95.06 130 LYS A CA 1
ATOM 1034 C C . LYS A 1 130 ? -13.535 10.298 6.784 1.00 95.06 130 LYS A C 1
ATOM 1036 O O . LYS A 1 130 ? -13.831 10.900 5.757 1.00 95.06 130 LYS A O 1
ATOM 1041 N N . ASP A 1 131 ? -13.842 10.754 7.993 1.00 93.56 131 ASP A N 1
ATOM 1042 C CA . ASP A 1 131 ? -14.570 11.994 8.277 1.00 93.56 131 ASP A CA 1
ATOM 1043 C C . ASP A 1 131 ? -13.780 13.265 7.937 1.00 93.56 131 ASP A C 1
ATOM 1045 O O . ASP A 1 131 ? -14.387 14.297 7.648 1.00 93.56 131 ASP A O 1
ATOM 1049 N N . ILE A 1 132 ? -12.447 13.190 7.911 1.00 92.38 132 ILE A N 1
ATOM 1050 C CA . ILE A 1 132 ? -11.573 14.324 7.574 1.00 92.38 132 ILE A CA 1
ATOM 1051 C C . ILE A 1 132 ? -10.863 14.163 6.225 1.00 92.38 132 ILE A C 1
ATOM 1053 O O . ILE A 1 132 ? -10.098 15.039 5.814 1.00 92.38 132 ILE A O 1
ATOM 1057 N N . PHE A 1 133 ? -11.079 13.044 5.531 1.00 91.94 133 PHE A N 1
ATOM 1058 C CA . PHE A 1 133 ? -10.421 12.778 4.262 1.00 91.94 133 PHE A CA 1
ATOM 1059 C C . PHE A 1 133 ? -11.068 13.560 3.114 1.00 91.94 133 PHE A C 1
ATOM 1061 O O . PHE A 1 133 ? -12.263 13.448 2.848 1.00 91.94 133 PHE A O 1
ATOM 1068 N N . SER A 1 134 ? -10.236 14.297 2.378 1.00 89.25 134 SER A N 1
ATOM 1069 C CA . SER A 1 134 ? -10.582 14.872 1.081 1.00 89.25 134 SER A CA 1
ATOM 1070 C C . SER A 1 134 ? -9.622 14.307 0.033 1.00 89.25 134 SER A C 1
ATOM 1072 O O . SER A 1 134 ? -8.407 14.472 0.197 1.00 89.25 134 SER A O 1
ATOM 1074 N N . PRO A 1 135 ? -10.117 13.610 -1.006 1.00 80.62 135 PRO A N 1
ATOM 1075 C CA . PRO A 1 135 ? -9.258 12.948 -1.971 1.00 80.62 135 PRO A CA 1
ATOM 1076 C C . PRO A 1 135 ? -8.430 13.970 -2.758 1.00 80.62 135 PRO A C 1
ATOM 1078 O O . PRO A 1 135 ? -8.990 14.849 -3.416 1.00 80.62 135 PRO A O 1
ATOM 1081 N N . PRO A 1 136 ? -7.092 13.869 -2.729 1.00 80.06 136 PRO A N 1
ATOM 1082 C CA . PRO A 1 136 ? -6.243 14.709 -3.560 1.00 80.06 136 PRO A CA 1
ATOM 1083 C C . PRO A 1 136 ? -6.368 14.318 -5.041 1.00 80.06 136 PRO A C 1
ATOM 1085 O O . PRO A 1 136 ? -6.239 13.147 -5.391 1.00 80.06 136 PRO A O 1
ATOM 1088 N N . GLU A 1 137 ? -6.510 15.306 -5.932 1.00 83.69 137 GLU A N 1
ATOM 1089 C CA . GLU A 1 137 ? -6.723 15.106 -7.384 1.00 83.69 137 GLU A CA 1
ATOM 1090 C C . GLU A 1 137 ? -5.635 14.269 -8.085 1.00 83.69 137 GLU A C 1
ATOM 1092 O O . GLU A 1 137 ? -5.845 13.747 -9.175 1.00 83.69 137 GLU A O 1
ATOM 1097 N N . THR A 1 138 ? -4.449 14.150 -7.479 1.00 89.31 138 THR A N 1
ATOM 1098 C CA . THR A 1 138 ? -3.269 13.516 -8.099 1.00 89.31 138 THR A CA 1
ATOM 1099 C C . THR A 1 138 ? -2.993 12.090 -7.628 1.00 89.31 138 THR A C 1
ATOM 1101 O O . THR A 1 138 ? -1.947 11.538 -7.970 1.00 89.31 138 THR A O 1
ATOM 1104 N N . PHE A 1 139 ? -3.874 11.500 -6.821 1.00 89.06 139 PHE A N 1
ATOM 1105 C CA . PHE A 1 139 ? -3.665 10.163 -6.273 1.00 89.06 139 PHE A CA 1
ATOM 1106 C C . PHE A 1 139 ? -4.495 9.116 -7.009 1.00 89.06 139 PHE A C 1
ATOM 1108 O O . PHE A 1 139 ? -5.616 9.368 -7.441 1.00 89.06 139 PHE A O 1
ATOM 1115 N N . THR A 1 140 ? -3.935 7.913 -7.122 1.00 91.00 140 THR A N 1
ATOM 1116 C CA . THR A 1 140 ? -4.630 6.754 -7.685 1.00 91.00 140 THR A CA 1
ATOM 1117 C C . THR A 1 140 ? -5.224 5.935 -6.549 1.00 91.00 140 THR A C 1
ATOM 1119 O O . THR A 1 140 ? -4.496 5.537 -5.641 1.00 91.00 140 THR A O 1
ATOM 1122 N N . GLN A 1 141 ? -6.531 5.676 -6.589 1.00 94.12 141 GLN A N 1
ATOM 1123 C CA . GLN A 1 141 ? -7.166 4.754 -5.651 1.00 94.12 141 GLN A CA 1
ATOM 1124 C C . GLN A 1 141 ? -6.732 3.317 -5.968 1.00 94.12 141 GLN A C 1
ATOM 1126 O O . GLN A 1 141 ? -6.786 2.883 -7.120 1.00 94.12 141 GLN A O 1
ATOM 1131 N N . ILE A 1 142 ? -6.275 2.594 -4.949 1.00 93.50 142 ILE A N 1
ATOM 1132 C CA . ILE A 1 142 ? -5.737 1.236 -5.073 1.00 93.50 142 ILE A CA 1
ATOM 1133 C C . ILE A 1 142 ? -6.566 0.188 -4.320 1.00 93.50 142 ILE A C 1
ATOM 1135 O O . ILE A 1 142 ? -6.471 -0.985 -4.672 1.00 93.50 142 ILE A O 1
ATOM 1139 N N . LEU A 1 143 ? -7.401 0.584 -3.359 1.00 88.12 143 LEU A N 1
ATOM 1140 C CA . LEU A 1 143 ? -8.374 -0.288 -2.691 1.00 88.12 143 LEU A CA 1
ATOM 1141 C C . LEU A 1 143 ? -9.794 0.224 -2.931 1.00 88.12 143 LEU A C 1
ATOM 1143 O O . LEU A 1 143 ? -9.987 1.457 -2.792 1.00 88.12 143 LEU A O 1
#

Secondary structure (DSSP, 8-state):
--EEEEEEEEETTEEEEEEEEEETTEEEEEEEEEEESSS--HHHHHHHHHHHHHHHHHHHHHHHHHHHHHHHTTSTTEEEEEEEEETTEEEEEEEESS--HHHHHHHHHHHHHHHHH--SSEEEEEEEETTT----TTPEE--

Radius of gyration: 21.85 Å; Cα contacts (8 Å, |Δi|>4): 193; chains: 1; bounding box: 45×30×60 Å

Nearest PDB structures (foldseek):
  8j7w-assembly1_B  TM=5.455E-01  e=2.295E-02  Homo sapiens
  8a3v-assembly1_C  TM=4.267E-01  e=7.932E-02  Vibrio cholerae
  8xmj-assembly1_A  TM=5.094E-01  e=1.303E-01  Homo sapiens
  8zsb-assembly1_B  TM=4.594E-01  e=8.440E-02  Homo sapiens
  8fmw-assembly1_C  TM=4.621E-01  e=2.577E-01  Borreliella burgdorferi B31

Organism: NCBI:txid2754717

Solvent-accessible surface area (backbone atoms only — not comparable to full-atom values): 8425 Å² total; per-residue (Å²): 123,81,42,81,48,78,48,78,51,77,56,97,73,40,34,36,45,36,41,31,46,33,48,94,85,49,78,44,79,77,50,77,46,84,41,80,63,99,77,80,76,68,74,62,53,61,57,56,57,50,52,55,54,53,55,53,50,54,51,51,55,48,52,53,50,52,54,46,44,66,48,51,76,71,44,84,5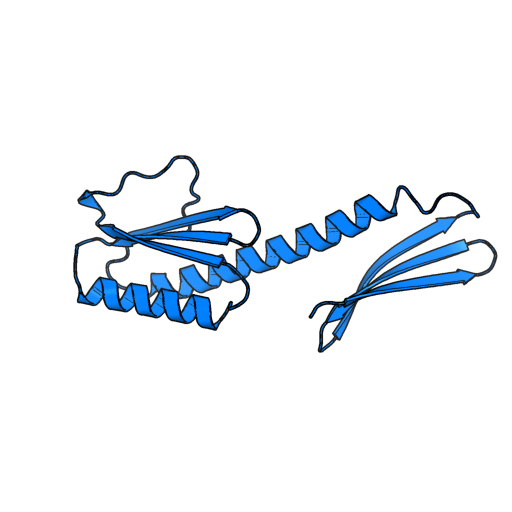6,56,73,37,31,32,40,37,79,59,88,65,32,40,40,38,40,40,28,23,69,58,94,41,73,71,54,51,53,54,52,53,51,42,52,50,53,47,42,70,76,46,72,84,55,47,78,47,82,45,82,39,40,52,92,79,60,73,86,61,94,81,49,46,76,73,88